Protein AF-A0A2J6MU38-F1 (afdb_monomer_lite)

Radius of gyration: 17.5 Å; chains: 1; bounding box: 27×19×55 Å

Foldseek 3Di:
DDDDPPDPPPPCPDPDNVLVVQVVDPPGDSVPDDDPVVVVVVVVVCVVPVVVCVVVVVVVVVVVVD

Sequence (66 aa):
MTTTPDTPRDEAGGLNDIANLANFVDGVDPKRYFDRQAEDAWRDAAKRWPVLAALLALDARAERNR

pLDDT: mean 73.59, std 17.88, range [36.22, 96.5]

Secondary structure (DSSP, 8-state):
--------TTS--SS-HHHHHGGGSTT--GGG---HHHHHHHHHHHHH-HHHHHHTTHHHHHHTT-

Structure (mmCIF, N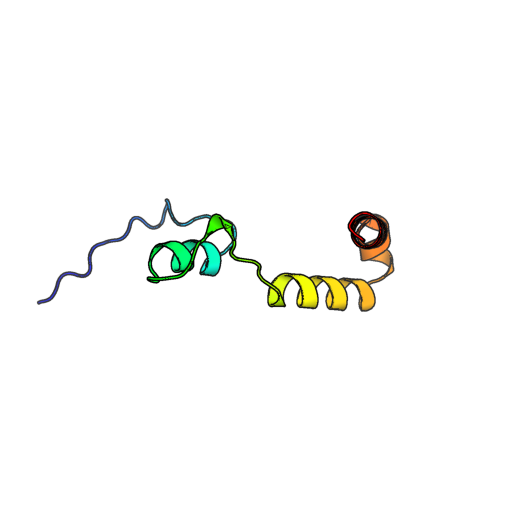/CA/C/O backbone):
data_AF-A0A2J6MU38-F1
#
_entry.id   AF-A0A2J6MU38-F1
#
loop_
_atom_site.group_PDB
_atom_site.id
_atom_site.type_symbol
_atom_site.label_atom_id
_atom_site.label_alt_id
_atom_site.label_comp_id
_atom_site.label_asym_id
_atom_site.label_entity_id
_atom_site.label_seq_id
_atom_site.pdbx_PDB_ins_code
_atom_site.Cartn_x
_atom_site.Cartn_y
_atom_site.Cartn_z
_atom_site.occupancy
_atom_site.B_iso_or_equiv
_atom_site.auth_seq_id
_atom_site.auth_comp_id
_atom_site.auth_asym_id
_atom_site.auth_atom_id
_atom_site.pdbx_PDB_model_num
ATOM 1 N N . MET A 1 1 ? 4.185 3.451 41.076 1.00 36.22 1 MET A N 1
ATOM 2 C CA . MET A 1 1 ? 4.494 2.144 40.463 1.00 36.22 1 MET A CA 1
ATOM 3 C C . MET A 1 1 ? 3.295 1.780 39.610 1.00 36.22 1 MET A C 1
ATOM 5 O O . MET A 1 1 ? 2.290 1.368 40.167 1.00 36.22 1 MET A O 1
ATOM 9 N N . THR A 1 2 ? 3.343 2.062 38.310 1.00 37.84 2 THR A N 1
ATOM 10 C CA . THR A 1 2 ? 2.226 1.781 37.398 1.00 37.84 2 THR A CA 1
ATOM 11 C C . THR A 1 2 ? 2.643 0.592 36.553 1.00 37.84 2 THR A C 1
ATOM 13 O O . THR A 1 2 ? 3.581 0.697 35.768 1.00 37.84 2 THR A O 1
ATOM 16 N N . THR A 1 3 ? 2.025 -0.556 36.800 1.00 47.31 3 THR A N 1
ATOM 17 C CA . THR A 1 3 ? 2.284 -1.797 36.074 1.00 47.31 3 THR A CA 1
ATOM 18 C C . THR A 1 3 ? 1.720 -1.648 34.664 1.00 47.31 3 THR A C 1
ATOM 20 O O . THR A 1 3 ? 0.507 -1.551 34.491 1.00 47.31 3 THR A O 1
ATOM 23 N N . THR A 1 4 ? 2.594 -1.575 33.662 1.00 49.16 4 THR A N 1
ATOM 24 C CA . THR A 1 4 ? 2.227 -1.750 32.252 1.00 49.16 4 THR A CA 1
ATOM 25 C C . THR A 1 4 ? 1.601 -3.139 32.106 1.00 49.16 4 THR A C 1
ATOM 27 O O . THR A 1 4 ? 2.218 -4.098 32.576 1.00 49.16 4 THR A O 1
ATOM 30 N N . PRO A 1 5 ? 0.397 -3.293 31.523 1.00 54.56 5 PRO A N 1
ATOM 31 C CA . PRO A 1 5 ? -0.112 -4.621 31.233 1.00 54.56 5 PRO A CA 1
ATOM 32 C C . PRO A 1 5 ? 0.823 -5.271 30.211 1.00 54.56 5 PRO A C 1
ATOM 34 O O . PRO A 1 5 ? 1.132 -4.690 29.172 1.00 54.56 5 PRO A O 1
ATOM 37 N N . ASP A 1 6 ? 1.322 -6.446 30.575 1.00 53.84 6 ASP A N 1
ATOM 38 C CA . ASP A 1 6 ? 2.169 -7.302 29.757 1.00 53.84 6 ASP A CA 1
ATOM 39 C C . ASP A 1 6 ? 1.308 -7.840 28.608 1.00 53.84 6 ASP A C 1
ATOM 41 O O . ASP A 1 6 ? 0.618 -8.851 28.741 1.00 53.84 6 ASP A O 1
ATOM 45 N N . THR A 1 7 ? 1.222 -7.079 27.515 1.00 54.75 7 THR A N 1
ATOM 46 C CA . THR A 1 7 ? 0.535 -7.535 26.307 1.00 54.75 7 THR A CA 1
ATOM 47 C C . THR A 1 7 ? 1.297 -8.754 25.789 1.00 54.75 7 THR A C 1
ATOM 49 O O . THR A 1 7 ? 2.481 -8.613 25.468 1.00 54.75 7 THR A O 1
ATOM 52 N N . PRO A 1 8 ? 0.664 -9.938 25.679 1.00 43.31 8 PRO A N 1
ATOM 53 C CA . PRO A 1 8 ? 1.330 -11.122 25.163 1.00 43.31 8 PRO A CA 1
ATOM 54 C C . PRO A 1 8 ? 1.882 -10.818 23.771 1.00 43.31 8 PRO A C 1
ATOM 56 O O . PRO A 1 8 ? 1.136 -10.497 22.843 1.00 43.31 8 PRO A O 1
ATOM 59 N N . ARG A 1 9 ? 3.207 -10.905 23.636 1.00 53.62 9 ARG A N 1
ATOM 60 C CA . ARG A 1 9 ? 3.956 -10.601 22.408 1.00 53.62 9 ARG A CA 1
ATOM 61 C C . ARG A 1 9 ? 3.588 -11.514 21.229 1.00 53.62 9 ARG A C 1
ATOM 63 O O . ARG A 1 9 ? 3.946 -11.210 20.096 1.00 53.62 9 ARG A O 1
ATOM 70 N N . ASP A 1 10 ? 2.846 -12.586 21.495 1.00 50.06 10 ASP A N 1
ATOM 71 C CA . ASP A 1 10 ? 2.646 -13.692 20.563 1.00 50.06 10 ASP A CA 1
ATOM 72 C C . ASP A 1 10 ? 1.291 -13.694 19.832 1.00 50.06 10 ASP A C 1
ATOM 74 O O . ASP A 1 10 ? 1.117 -14.492 18.916 1.00 50.06 10 ASP A O 1
ATOM 78 N N . GLU A 1 11 ? 0.356 -12.780 20.130 1.00 48.28 11 GLU A N 1
ATOM 79 C CA . GLU A 1 11 ? -0.934 -12.712 19.400 1.00 48.28 11 GLU A CA 1
ATOM 80 C C . GLU A 1 11 ? -1.089 -11.488 18.479 1.00 48.28 11 GLU A C 1
ATOM 82 O O . GLU A 1 11 ? -1.976 -11.452 17.630 1.00 48.28 11 GLU A O 1
ATOM 87 N N . ALA A 1 12 ? -0.174 -10.516 18.553 1.00 45.81 12 ALA A N 1
ATOM 88 C CA . ALA A 1 12 ? -0.129 -9.351 17.659 1.00 45.81 12 ALA A CA 1
ATOM 89 C C . ALA A 1 12 ? 0.697 -9.598 16.377 1.00 45.81 12 ALA A C 1
ATOM 91 O O . ALA A 1 12 ? 1.087 -8.661 15.690 1.00 45.81 12 ALA A O 1
ATOM 92 N N . GLY A 1 13 ? 0.972 -10.859 16.033 1.00 40.53 13 GLY A N 1
ATOM 93 C CA . GLY A 1 13 ? 1.751 -11.259 14.855 1.00 40.53 13 GLY A CA 1
ATOM 94 C C . GLY A 1 13 ? 0.970 -11.240 13.537 1.00 40.53 13 GLY A C 1
ATOM 95 O O . GLY A 1 13 ? 1.262 -12.025 12.637 1.00 40.53 13 GLY A O 1
ATOM 96 N N . GLY A 1 14 ? -0.056 -10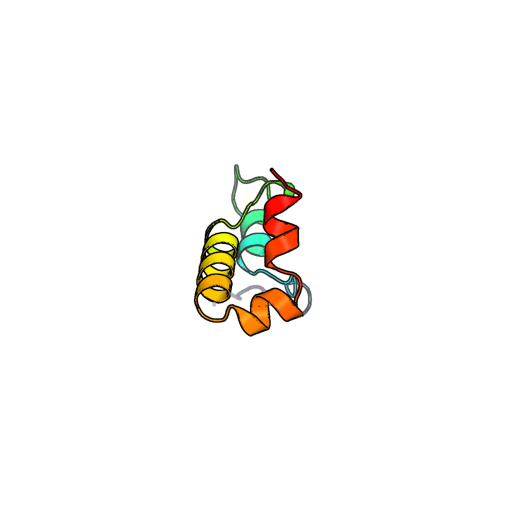.395 13.411 1.00 51.50 14 GLY A N 1
ATOM 97 C CA . GLY A 1 14 ? -0.619 -10.079 12.100 1.00 51.50 14 GLY A CA 1
ATOM 98 C C . GLY A 1 14 ? 0.459 -9.424 11.233 1.00 51.50 14 GLY A C 1
ATOM 99 O O . GLY A 1 14 ? 1.241 -8.629 11.739 1.00 51.50 14 GLY A O 1
ATOM 100 N N . LEU A 1 15 ? 0.501 -9.724 9.931 1.00 58.91 15 LEU A N 1
ATOM 101 C CA . LEU A 1 15 ? 1.488 -9.206 8.962 1.00 58.91 15 LEU A CA 1
ATOM 102 C C . LEU A 1 15 ? 1.669 -7.663 8.933 1.00 58.91 15 LEU A C 1
ATOM 104 O O . LEU A 1 15 ? 2.526 -7.184 8.194 1.00 58.91 15 LEU A O 1
ATOM 108 N N . ASN A 1 16 ? 0.866 -6.880 9.665 1.00 70.81 16 ASN A N 1
ATOM 109 C CA . ASN A 1 16 ? 0.890 -5.420 9.663 1.00 70.81 16 ASN A CA 1
ATOM 110 C C . ASN A 1 16 ? 0.509 -4.835 11.044 1.00 70.81 16 ASN A C 1
ATOM 112 O O . ASN A 1 16 ? -0.645 -4.932 11.468 1.00 70.81 16 ASN A O 1
ATOM 116 N N . ASP A 1 17 ? 1.457 -4.159 11.702 1.00 75.19 17 ASP A N 1
ATOM 117 C CA . ASP A 1 17 ? 1.263 -3.486 12.999 1.00 75.19 17 ASP A CA 1
ATOM 118 C C . ASP A 1 17 ? 0.176 -2.399 12.961 1.00 75.19 17 ASP A C 1
ATOM 120 O O . ASP A 1 17 ? -0.541 -2.198 13.943 1.00 75.19 17 ASP A O 1
ATOM 124 N N . ILE A 1 18 ? -0.002 -1.717 11.825 1.00 74.38 18 ILE A N 1
ATOM 125 C CA . ILE A 1 18 ? -1.029 -0.678 11.662 1.00 74.38 18 ILE A CA 1
ATOM 126 C C . ILE A 1 18 ? -2.425 -1.300 11.596 1.00 74.38 18 ILE A C 1
ATOM 128 O O . ILE A 1 18 ? -3.364 -0.771 12.192 1.00 74.38 18 ILE A O 1
ATOM 132 N N . ALA A 1 19 ? -2.569 -2.449 10.932 1.00 77.12 19 ALA A N 1
ATOM 133 C CA . ALA A 1 19 ? -3.837 -3.178 10.916 1.00 77.12 19 ALA A CA 1
ATOM 134 C C . ALA A 1 19 ? -4.237 -3.631 12.330 1.00 77.12 19 ALA A C 1
ATOM 136 O O . ALA A 1 19 ? -5.415 -3.593 12.685 1.00 77.12 19 ALA A O 1
ATOM 137 N N . ASN A 1 20 ? -3.257 -3.994 13.161 1.00 81.62 20 ASN A N 1
ATOM 138 C CA . ASN A 1 20 ? -3.495 -4.314 14.564 1.00 81.62 20 ASN A CA 1
ATOM 139 C C . ASN A 1 20 ? -3.877 -3.063 15.364 1.00 81.62 20 ASN A C 1
ATOM 141 O O . ASN A 1 20 ? -4.853 -3.104 16.113 1.00 81.62 20 ASN A O 1
ATOM 145 N N . LEU A 1 21 ? -3.169 -1.946 15.158 1.00 82.44 21 LEU A N 1
ATOM 146 C CA . LEU A 1 21 ? -3.448 -0.677 15.831 1.00 82.44 21 LEU A CA 1
ATOM 147 C C . LEU A 1 21 ? -4.853 -0.142 15.515 1.00 82.44 21 LEU A C 1
ATOM 149 O O . LEU A 1 21 ? -5.501 0.414 16.397 1.00 82.44 21 LEU A O 1
ATOM 153 N N . ALA A 1 22 ? -5.353 -0.361 14.295 1.00 83.81 22 ALA A N 1
ATOM 154 C CA . ALA A 1 22 ? -6.687 0.066 13.875 1.00 83.81 22 ALA A CA 1
ATOM 155 C C . ALA A 1 22 ? -7.812 -0.483 14.772 1.00 83.81 22 ALA A C 1
ATOM 157 O O . ALA A 1 22 ? -8.840 0.173 14.908 1.00 83.81 22 ALA A O 1
ATOM 158 N N . ASN A 1 23 ? -7.623 -1.639 15.423 1.00 85.19 23 ASN A N 1
ATOM 159 C CA . ASN A 1 23 ? -8.617 -2.212 16.344 1.00 85.19 23 ASN A CA 1
ATOM 160 C C . ASN A 1 23 ? -8.814 -1.388 17.626 1.00 85.19 23 ASN A C 1
ATOM 162 O O . ASN A 1 23 ? -9.777 -1.619 18.353 1.00 85.19 23 ASN A O 1
ATOM 166 N N . PHE A 1 24 ? -7.908 -0.454 17.915 1.00 87.62 24 PHE A N 1
ATOM 167 C CA . PHE A 1 24 ? -7.912 0.349 19.137 1.00 87.62 24 PHE A CA 1
ATOM 168 C C . PHE A 1 24 ? -8.226 1.830 18.883 1.00 87.62 24 PHE A C 1
ATOM 170 O O . PHE A 1 24 ? -8.158 2.633 19.811 1.00 87.62 24 PHE A O 1
ATOM 177 N N . VAL A 1 25 ? -8.548 2.208 17.640 1.00 84.31 25 VAL A N 1
ATOM 178 C CA . VAL A 1 25 ? -8.857 3.593 17.268 1.00 84.31 25 VAL A CA 1
ATOM 179 C C . VAL A 1 25 ? -10.356 3.738 17.034 1.00 84.31 25 VAL A C 1
ATOM 181 O O . VAL A 1 25 ? -10.908 3.185 16.083 1.00 84.31 25 VAL A O 1
ATOM 184 N N . ASP A 1 26 ? -11.011 4.527 17.883 1.00 87.38 26 ASP A N 1
ATOM 185 C CA . ASP A 1 26 ? -12.431 4.835 17.722 1.00 87.38 26 ASP A CA 1
ATOM 186 C C . ASP A 1 26 ? -12.714 5.495 16.365 1.00 87.38 26 ASP A C 1
ATOM 188 O O . ASP A 1 26 ? -12.021 6.415 15.927 1.00 87.38 26 ASP A O 1
ATOM 192 N N . GLY A 1 27 ? -13.766 5.021 15.694 1.00 85.12 27 GLY A N 1
ATOM 193 C CA . GLY A 1 27 ? -14.184 5.516 14.379 1.00 85.12 27 GLY A CA 1
ATOM 194 C C . GLY A 1 27 ? -13.415 4.930 13.189 1.00 85.12 27 GLY A C 1
ATOM 195 O O . GLY A 1 27 ? -13.739 5.263 12.048 1.00 85.12 27 GLY A O 1
ATOM 196 N N . VAL A 1 28 ? -12.448 4.037 13.420 1.00 82.75 28 VAL A N 1
ATOM 197 C CA . VAL A 1 28 ? -11.765 3.278 12.364 1.00 82.75 28 VAL A CA 1
ATOM 198 C C . VAL A 1 28 ? -12.357 1.871 12.287 1.00 82.75 28 VAL A C 1
ATOM 200 O O . VAL A 1 28 ? -12.492 1.194 13.298 1.00 82.75 28 VAL A O 1
ATOM 203 N N . ASP A 1 29 ? -12.710 1.419 11.080 1.00 83.75 29 ASP A N 1
ATOM 204 C CA . ASP A 1 29 ? -13.070 0.019 10.820 1.00 83.75 29 ASP A CA 1
ATOM 205 C C . ASP A 1 29 ? -11.838 -0.726 10.271 1.00 83.75 29 ASP A C 1
ATOM 207 O O . ASP A 1 29 ? -11.468 -0.513 9.109 1.00 83.75 29 ASP A O 1
ATOM 211 N N . PRO A 1 30 ? -11.210 -1.623 11.054 1.00 81.19 30 PRO A N 1
ATOM 212 C CA . PRO A 1 30 ? -10.025 -2.369 10.634 1.00 81.19 30 PRO A CA 1
ATOM 213 C C . PRO A 1 30 ? -10.262 -3.224 9.387 1.00 81.19 30 PRO A C 1
ATOM 215 O O . PRO A 1 30 ? -9.356 -3.396 8.576 1.00 81.19 30 PRO A O 1
ATOM 218 N N . LYS A 1 31 ? -11.488 -3.725 9.176 1.00 83.00 31 LYS A N 1
ATOM 219 C CA . LYS A 1 31 ? -11.826 -4.540 7.994 1.00 83.00 31 LYS A CA 1
ATOM 220 C C . LYS A 1 31 ? -11.859 -3.720 6.709 1.00 83.00 31 LYS A C 1
ATOM 222 O O . LYS A 1 31 ? -11.860 -4.284 5.617 1.00 83.00 31 LYS A O 1
ATOM 227 N N . ARG A 1 32 ? -11.914 -2.396 6.841 1.00 82.12 32 ARG A N 1
ATOM 228 C CA . ARG A 1 32 ? -11.883 -1.430 5.741 1.00 82.12 32 ARG A CA 1
ATOM 229 C C . ARG A 1 32 ? -10.564 -0.671 5.673 1.00 82.12 32 ARG A C 1
ATOM 231 O O . ARG A 1 32 ? -10.428 0.206 4.821 1.00 82.12 32 ARG A O 1
ATOM 238 N N . TYR A 1 33 ? -9.603 -0.989 6.540 1.00 80.06 33 TYR A N 1
ATOM 239 C CA . TYR A 1 33 ? -8.286 -0.380 6.487 1.00 80.06 33 TYR A CA 1
ATOM 240 C C . TYR A 1 33 ? -7.578 -0.791 5.192 1.00 80.06 33 TYR A C 1
ATOM 242 O O . TYR A 1 33 ? -7.441 -1.975 4.881 1.00 80.06 33 TYR A O 1
ATOM 250 N N . PHE A 1 34 ? -7.137 0.208 4.431 1.00 82.06 34 PHE A N 1
ATOM 251 C CA . PHE A 1 34 ? -6.384 0.021 3.201 1.00 82.06 34 PHE A CA 1
ATOM 252 C C . PHE A 1 34 ? -5.071 0.791 3.288 1.00 82.06 34 PHE A C 1
ATOM 254 O O . PHE A 1 34 ? -5.059 2.021 3.364 1.00 82.06 34 PHE A O 1
ATOM 261 N N . ASP A 1 35 ? -3.965 0.054 3.258 1.00 83.00 35 ASP A N 1
ATOM 262 C CA . ASP A 1 35 ? -2.627 0.619 3.352 1.00 83.00 35 ASP A CA 1
ATOM 263 C C . ASP A 1 35 ? -2.133 1.090 1.975 1.00 83.00 35 ASP A C 1
ATOM 265 O O . ASP A 1 35 ? -1.526 0.337 1.208 1.00 83.00 35 ASP A O 1
ATOM 269 N N . ARG A 1 36 ? -2.408 2.360 1.652 1.00 85.00 36 ARG A N 1
ATOM 270 C CA . ARG A 1 36 ? -1.926 2.993 0.411 1.00 85.00 36 ARG A CA 1
ATOM 271 C C . ARG A 1 36 ? -0.403 3.014 0.321 1.00 85.00 36 ARG A C 1
ATOM 273 O O . ARG A 1 36 ? 0.133 2.876 -0.771 1.00 85.00 36 ARG A O 1
ATOM 280 N N . GLN A 1 37 ? 0.291 3.175 1.448 1.00 85.06 37 GLN A N 1
ATOM 281 C CA . GLN A 1 37 ? 1.749 3.275 1.452 1.00 85.06 37 GLN A CA 1
ATOM 282 C C . GLN A 1 37 ? 2.388 1.938 1.079 1.00 85.06 37 GLN A C 1
ATOM 284 O O . GLN A 1 37 ? 3.360 1.916 0.325 1.00 85.06 37 GLN A O 1
ATOM 289 N N . ALA A 1 38 ? 1.816 0.827 1.549 1.00 85.62 38 ALA A N 1
ATOM 290 C CA . ALA A 1 38 ? 2.242 -0.506 1.142 1.00 85.62 38 ALA A CA 1
ATOM 291 C C . ALA A 1 38 ? 2.014 -0.749 -0.362 1.00 85.62 38 ALA A C 1
ATOM 293 O O . ALA A 1 38 ? 2.888 -1.304 -1.032 1.00 85.62 38 ALA A O 1
ATOM 294 N N . GLU A 1 39 ? 0.873 -0.307 -0.910 1.00 86.62 39 GLU A N 1
ATOM 295 C CA . GLU A 1 39 ? 0.597 -0.397 -2.351 1.00 86.62 39 GLU A CA 1
ATOM 296 C C . GLU A 1 39 ? 1.604 0.421 -3.175 1.00 86.62 39 GLU A C 1
ATOM 298 O O . GLU A 1 39 ? 2.189 -0.096 -4.131 1.00 86.62 39 GLU A O 1
ATOM 303 N N . ASP A 1 40 ? 1.835 1.677 -2.794 1.00 88.69 40 ASP A N 1
ATOM 304 C CA . ASP A 1 40 ? 2.747 2.580 -3.497 1.00 88.69 40 ASP A CA 1
ATOM 305 C C . ASP A 1 40 ? 4.192 2.066 -3.444 1.00 88.69 40 ASP A C 1
ATOM 307 O O . ASP A 1 40 ? 4.861 1.979 -4.478 1.00 88.69 40 ASP A O 1
ATOM 311 N N . ALA A 1 41 ? 4.654 1.622 -2.270 1.00 89.00 41 ALA A N 1
ATOM 312 C CA . ALA A 1 41 ? 5.986 1.046 -2.099 1.00 89.00 41 ALA A CA 1
ATOM 313 C C . ALA A 1 41 ? 6.191 -0.198 -2.974 1.00 89.00 41 ALA A C 1
ATOM 315 O O . ALA A 1 41 ? 7.246 -0.364 -3.593 1.00 89.00 41 ALA A O 1
ATOM 316 N N . TRP A 1 42 ? 5.173 -1.058 -3.071 1.00 85.50 42 TRP A N 1
ATOM 317 C CA . TRP A 1 42 ? 5.215 -2.221 -3.950 1.00 85.50 42 TRP A CA 1
ATOM 318 C C . TRP A 1 42 ? 5.270 -1.821 -5.433 1.00 85.50 42 TRP A C 1
ATOM 320 O O . TRP A 1 42 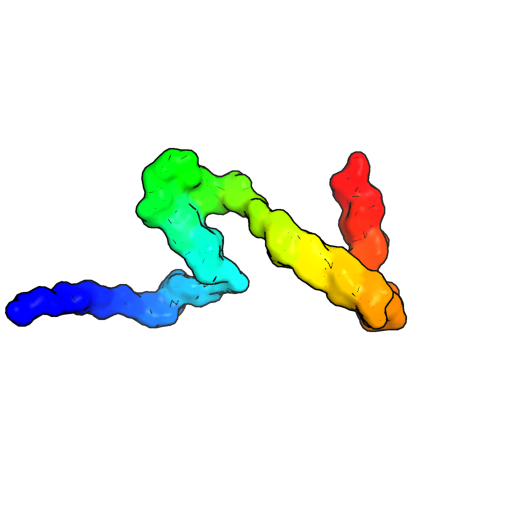? 6.096 -2.358 -6.178 1.00 85.50 42 TRP A O 1
ATOM 330 N N . ARG A 1 43 ? 4.460 -0.843 -5.866 1.00 90.31 43 ARG A N 1
ATOM 331 C CA . ARG A 1 43 ? 4.472 -0.332 -7.252 1.00 90.31 43 ARG A CA 1
ATOM 332 C C . ARG A 1 43 ? 5.831 0.256 -7.623 1.00 90.31 43 ARG A C 1
ATOM 334 O O . ARG A 1 43 ? 6.325 0.017 -8.724 1.00 90.31 43 ARG A O 1
ATOM 341 N N . ASP A 1 44 ? 6.447 1.011 -6.724 1.00 92.94 44 ASP A N 1
ATOM 342 C CA . ASP A 1 44 ? 7.750 1.623 -6.974 1.00 92.94 44 ASP A CA 1
ATOM 343 C C . ASP A 1 44 ? 8.887 0.596 -6.978 1.00 92.94 44 ASP A C 1
ATOM 345 O O . ASP A 1 44 ? 9.784 0.666 -7.825 1.00 92.94 44 ASP A O 1
ATOM 349 N N . ALA A 1 45 ? 8.820 -0.418 -6.111 1.00 91.25 45 ALA A N 1
ATOM 350 C CA . ALA A 1 45 ? 9.750 -1.541 -6.146 1.00 91.25 45 ALA A CA 1
ATOM 351 C C . ALA A 1 45 ? 9.653 -2.324 -7.466 1.00 91.25 45 ALA A C 1
ATOM 353 O O . ALA A 1 45 ? 10.688 -2.652 -8.051 1.00 91.25 45 ALA A O 1
ATOM 354 N N . ALA A 1 46 ? 8.439 -2.569 -7.970 1.00 93.00 46 ALA A N 1
ATOM 355 C CA . ALA A 1 46 ? 8.229 -3.254 -9.244 1.00 93.00 46 ALA A CA 1
ATOM 356 C C . ALA A 1 46 ? 8.854 -2.485 -10.422 1.00 93.00 46 ALA A C 1
ATOM 358 O O . ALA A 1 46 ? 9.584 -3.073 -11.220 1.00 93.00 46 ALA A O 1
ATOM 359 N N . LYS A 1 47 ? 8.675 -1.156 -10.475 1.00 92.00 47 LYS A N 1
ATOM 360 C CA . LYS A 1 47 ? 9.324 -0.295 -11.486 1.00 92.00 47 LYS A CA 1
ATOM 361 C C . LYS A 1 47 ? 10.850 -0.354 -11.410 1.00 92.00 47 LYS A C 1
ATOM 363 O O . LYS A 1 47 ? 11.519 -0.320 -12.440 1.00 92.00 47 LYS A O 1
ATOM 368 N N . ARG A 1 48 ? 11.410 -0.415 -10.197 1.00 96.50 48 ARG A N 1
ATOM 369 C CA . ARG A 1 48 ? 12.863 -0.455 -9.976 1.00 96.50 48 ARG A CA 1
ATOM 370 C C . ARG A 1 48 ? 13.484 -1.799 -10.361 1.00 96.50 48 ARG A C 1
ATOM 372 O O . ARG A 1 48 ? 14.636 -1.826 -10.788 1.00 96.50 48 ARG A O 1
ATOM 379 N N . TRP A 1 49 ? 12.740 -2.894 -10.219 1.00 95.50 49 TRP A N 1
ATOM 380 C CA . TRP A 1 49 ? 13.229 -4.258 -10.433 1.00 95.50 49 TRP A CA 1
ATOM 381 C C . TRP A 1 49 ? 12.336 -5.045 -11.408 1.00 95.50 49 TRP A C 1
ATOM 383 O O . TRP A 1 49 ? 11.744 -6.059 -11.027 1.00 95.50 49 TRP A O 1
ATOM 393 N N . PRO A 1 50 ? 12.261 -4.633 -12.685 1.00 91.19 50 PRO A N 1
ATOM 394 C CA . PRO A 1 50 ? 11.257 -5.137 -13.624 1.00 91.19 50 PRO A CA 1
ATOM 395 C C . PRO A 1 50 ? 11.370 -6.644 -13.903 1.00 91.19 50 PRO A C 1
ATOM 397 O O . PRO A 1 50 ? 10.362 -7.329 -14.043 1.00 91.19 50 PRO A O 1
ATOM 400 N N . VAL A 1 51 ? 12.585 -7.204 -13.922 1.00 94.62 51 VAL A N 1
ATOM 401 C CA . VAL A 1 51 ? 12.780 -8.654 -14.123 1.00 94.62 51 VAL A CA 1
ATOM 402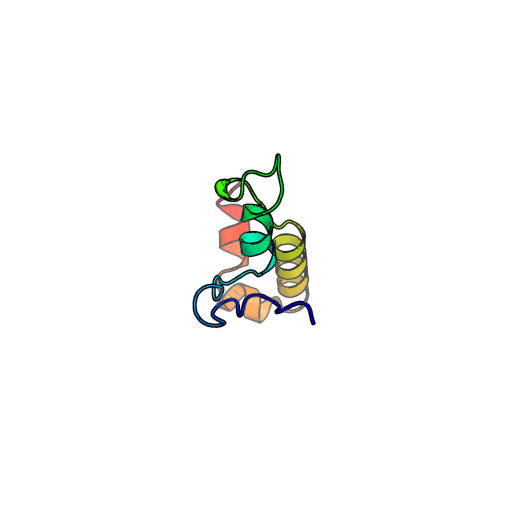 C C . VAL A 1 51 ? 12.207 -9.463 -12.955 1.00 94.62 51 VAL A C 1
ATOM 404 O O . VAL A 1 51 ? 11.535 -10.470 -13.170 1.00 94.62 51 VAL A O 1
ATOM 407 N N . LEU A 1 52 ? 12.435 -9.016 -11.715 1.00 93.56 52 LEU A N 1
ATOM 408 C CA . LEU A 1 52 ? 11.879 -9.672 -10.528 1.00 93.56 52 LEU A CA 1
ATOM 409 C C . LEU A 1 52 ? 10.355 -9.527 -10.479 1.00 93.56 52 LEU A C 1
ATOM 411 O O . LEU A 1 52 ? 9.666 -10.484 -10.131 1.00 93.56 52 LEU A O 1
ATOM 415 N N . ALA A 1 53 ? 9.823 -8.368 -10.874 1.00 92.19 53 ALA A N 1
ATOM 416 C CA . ALA A 1 53 ? 8.384 -8.146 -10.967 1.00 92.19 53 ALA A CA 1
ATOM 417 C C . ALA A 1 53 ? 7.709 -9.109 -11.959 1.00 92.19 53 ALA A C 1
ATOM 419 O O . ALA A 1 53 ? 6.699 -9.731 -11.616 1.00 92.19 53 ALA A O 1
ATOM 420 N N . ALA A 1 54 ? 8.307 -9.299 -13.140 1.00 89.06 54 ALA A N 1
ATOM 421 C CA . ALA A 1 54 ? 7.819 -10.235 -14.148 1.00 89.06 54 ALA A CA 1
ATOM 422 C C . ALA A 1 54 ? 7.843 -11.691 -13.650 1.00 89.06 54 ALA A C 1
ATOM 424 O O . ALA A 1 54 ? 6.854 -12.409 -13.801 1.00 89.06 54 ALA A O 1
ATOM 425 N N . LEU A 1 55 ? 8.934 -12.116 -12.998 1.00 92.62 55 LEU A N 1
ATOM 426 C CA . LEU A 1 55 ? 9.055 -13.463 -12.420 1.00 92.62 55 LEU A CA 1
ATOM 427 C C . LEU A 1 55 ? 8.005 -13.739 -11.340 1.00 92.62 55 LEU A C 1
ATOM 429 O O . LEU A 1 55 ? 7.473 -14.843 -11.256 1.00 92.62 55 LEU A O 1
ATOM 433 N N . LEU A 1 56 ? 7.689 -12.733 -10.527 1.00 89.00 56 LEU A N 1
ATOM 434 C CA . LEU A 1 56 ? 6.678 -12.822 -9.475 1.00 89.00 56 LEU A CA 1
ATOM 435 C C . LEU A 1 56 ? 5.245 -12.570 -9.992 1.00 89.00 56 LEU A C 1
ATOM 437 O O . LEU A 1 56 ? 4.309 -12.517 -9.193 1.00 89.00 56 LEU A O 1
ATOM 441 N N . ALA A 1 57 ? 5.059 -12.411 -11.311 1.00 84.00 57 ALA A N 1
ATOM 442 C CA . ALA A 1 57 ? 3.786 -12.092 -11.966 1.00 84.00 57 ALA A CA 1
ATOM 443 C C . ALA A 1 57 ? 3.063 -10.872 -11.354 1.00 84.00 57 ALA A C 1
ATOM 445 O O . ALA A 1 57 ? 1.828 -10.813 -11.293 1.00 84.00 57 ALA A O 1
ATOM 446 N N . LEU A 1 58 ? 3.846 -9.896 -10.889 1.00 74.69 58 LEU A N 1
ATOM 447 C CA . LEU A 1 58 ? 3.365 -8.716 -10.174 1.00 74.69 58 LEU A CA 1
ATOM 448 C C . LEU A 1 58 ? 2.685 -7.710 -11.113 1.00 74.69 58 LEU A C 1
ATOM 450 O O . LEU A 1 58 ? 1.675 -7.121 -10.729 1.00 74.69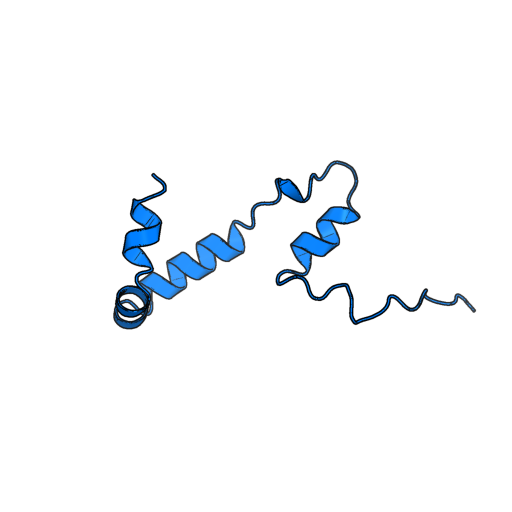 58 LEU A O 1
ATOM 454 N N . ASP A 1 59 ? 3.132 -7.612 -12.366 1.00 66.25 59 ASP A N 1
ATOM 455 C CA . ASP A 1 59 ? 2.524 -6.731 -13.374 1.00 66.25 59 ASP A CA 1
ATOM 456 C C . ASP A 1 59 ? 1.104 -7.180 -13.771 1.00 66.25 59 ASP A C 1
ATOM 458 O O . ASP A 1 59 ? 0.171 -6.379 -13.811 1.00 66.25 59 ASP A O 1
ATOM 462 N N . ALA A 1 60 ? 0.878 -8.488 -13.942 1.00 58.28 60 ALA A N 1
ATOM 463 C CA . ALA A 1 60 ? -0.424 -9.027 -14.351 1.00 58.28 60 ALA A CA 1
ATOM 464 C C . ALA A 1 60 ? -1.505 -8.937 -13.254 1.00 58.28 60 ALA A C 1
ATOM 466 O O . ALA A 1 60 ? -2.703 -9.018 -13.534 1.00 58.28 60 ALA A O 1
ATOM 467 N N . ARG A 1 61 ? -1.108 -8.807 -11.980 1.00 56.50 61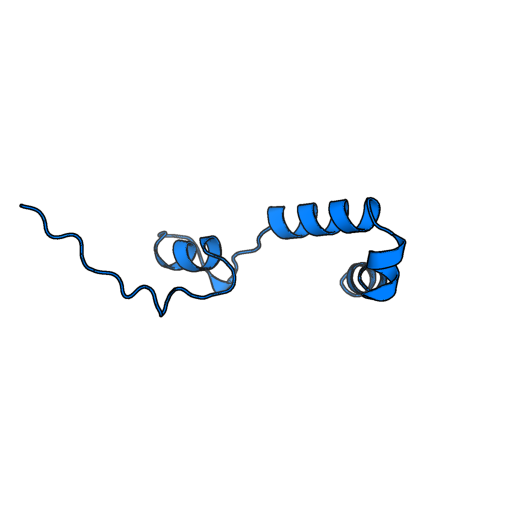 ARG A N 1
ATOM 468 C CA . ARG A 1 61 ? -2.044 -8.648 -10.854 1.00 56.50 61 ARG A CA 1
ATOM 469 C C . ARG A 1 61 ? -2.536 -7.203 -10.718 1.00 56.50 61 ARG A C 1
ATOM 471 O O . ARG A 1 61 ? -3.663 -7.012 -10.271 1.00 56.50 61 ARG A O 1
ATOM 478 N N . ALA A 1 62 ? -1.743 -6.220 -11.148 1.00 56.59 62 ALA A N 1
ATOM 479 C CA . ALA A 1 62 ? -2.148 -4.815 -11.189 1.00 56.59 62 ALA A CA 1
ATOM 480 C C . ALA A 1 62 ? -3.207 -4.529 -12.273 1.00 56.59 62 ALA A C 1
ATOM 482 O O . ALA A 1 62 ? -4.040 -3.646 -12.087 1.00 56.59 62 ALA A O 1
ATOM 483 N N . GLU A 1 63 ? -3.200 -5.279 -13.380 1.00 52.28 63 GLU A N 1
ATOM 484 C CA . GLU A 1 63 ? -4.153 -5.103 -14.489 1.00 52.28 63 GLU A CA 1
ATOM 485 C C . GLU A 1 63 ? -5.510 -5.780 -14.250 1.00 52.28 63 GLU A C 1
ATOM 487 O O . GLU A 1 63 ? -6.530 -5.266 -14.695 1.00 52.28 63 GLU A O 1
ATOM 492 N N . ARG A 1 64 ? -5.554 -6.897 -13.511 1.00 53.50 64 ARG A N 1
ATOM 493 C CA . ARG A 1 64 ? -6.795 -7.660 -13.255 1.00 53.50 64 ARG A CA 1
ATOM 494 C C . ARG A 1 64 ? -7.779 -7.010 -12.274 1.00 53.50 64 ARG A C 1
ATOM 496 O O . ARG A 1 64 ? -8.908 -7.472 -12.183 1.00 53.50 64 ARG A O 1
ATOM 503 N N . ASN A 1 65 ? -7.351 -5.992 -11.532 1.00 50.31 65 ASN A N 1
ATOM 504 C CA . ASN A 1 65 ? -8.162 -5.313 -10.514 1.00 50.31 65 ASN A CA 1
ATOM 505 C C . ASN A 1 65 ? -8.619 -3.901 -10.946 1.00 50.31 65 ASN A C 1
ATOM 507 O O . ASN A 1 65 ? -9.019 -3.109 -10.093 1.00 50.31 65 ASN A O 1
ATOM 511 N N . ARG A 1 66 ? -8.519 -3.570 -12.240 1.00 46.66 66 ARG A N 1
ATOM 512 C CA . ARG A 1 66 ? -9.136 -2.381 -12.852 1.00 46.66 66 ARG A CA 1
ATOM 513 C C . ARG A 1 66 ? -10.465 -2.741 -13.495 1.00 46.66 66 ARG A C 1
ATOM 515 O O . ARG A 1 66 ? -11.337 -1.847 -13.493 1.00 46.66 66 ARG A O 1
#